Protein AF-A0A290S4H9-F1 (afdb_monomer)

Sequence (79 aa):
MPYKNNVESISTKCKTDIQQKQTIAIHCKGSTGRTGLVAALILNSAGYTKEEVYNLVQGIRPKALTIELQKEYFESFKV

Foldseek 3Di:
DPPPPVLVVVLVVLLVCVVVVHDDDFDDPVCQEPSLLSQLSNVVSNPDDSVVSCCVSCVVPVSHPPDPVSVVVSVPDDD

Solvent-accessible surface area (backbone atoms only — not comparable to full-atom values): 4694 Å² total; per-residue (Å²): 126,88,70,63,70,58,55,59,53,50,40,53,50,52,45,53,38,51,77,68,70,50,85,83,88,78,80,49,99,80,53,32,56,68,28,33,47,52,53,38,53,42,41,40,62,67,69,45,51,69,69,57,32,50,53,56,49,28,73,79,35,76,64,29,56,70,51,64,73,54,39,54,48,58,70,70,57,77,124

Organism: NCBI:txid1117313

Structure (mmCIF, N/CA/C/O backbone):
data_AF-A0A290S4H9-F1
#
_entry.id   AF-A0A290S4H9-F1
#
loop_
_atom_site.group_PDB
_atom_site.id
_atom_site.type_symbol
_atom_site.label_atom_id
_atom_site.label_alt_id
_atom_site.label_comp_id
_atom_site.label_asym_id
_atom_site.label_entity_id
_atom_site.label_seq_id
_atom_site.pdbx_PDB_ins_code
_atom_site.Cartn_x
_atom_site.Cartn_y
_atom_site.Cartn_z
_atom_site.occupancy
_atom_site.B_iso_or_equiv
_atom_site.auth_seq_id
_atom_site.auth_comp_id
_atom_site.auth_asym_id
_atom_site.auth_atom_id
_atom_site.pdbx_PDB_model_num
ATOM 1 N N . MET A 1 1 ? 8.924 21.476 -2.230 1.00 38.25 1 MET A N 1
ATOM 2 C CA . MET A 1 1 ? 8.286 20.434 -3.071 1.00 38.25 1 MET A CA 1
ATOM 3 C C . MET A 1 1 ? 6.797 20.360 -2.720 1.00 38.25 1 MET A C 1
ATOM 5 O O . MET A 1 1 ? 6.495 19.974 -1.598 1.00 38.25 1 MET A O 1
ATOM 9 N N . PRO A 1 2 ? 5.875 20.759 -3.613 1.00 43.31 2 PRO A N 1
ATOM 10 C CA . PRO A 1 2 ? 4.458 21.003 -3.287 1.00 43.31 2 PRO A CA 1
ATOM 11 C C . PRO A 1 2 ? 3.584 19.744 -3.104 1.00 43.31 2 PRO A C 1
ATOM 13 O O . PRO A 1 2 ? 2.397 19.860 -2.827 1.00 43.31 2 PRO A O 1
ATOM 16 N N . TYR A 1 3 ? 4.138 18.535 -3.237 1.00 46.00 3 TYR A N 1
ATOM 17 C CA . TYR A 1 3 ? 3.359 17.289 -3.195 1.00 46.00 3 TYR A CA 1
ATOM 18 C C . TYR A 1 3 ? 3.036 16.764 -1.787 1.00 46.00 3 TYR A C 1
ATOM 20 O O . TYR A 1 3 ? 2.186 15.885 -1.665 1.00 46.00 3 TYR A O 1
ATOM 28 N N . LYS A 1 4 ? 3.670 17.283 -0.724 1.00 48.53 4 LYS A N 1
ATOM 29 C CA . LYS A 1 4 ? 3.441 16.793 0.651 1.00 48.53 4 LYS A CA 1
ATOM 30 C C . LYS A 1 4 ? 2.011 17.050 1.153 1.00 48.53 4 LYS A C 1
ATOM 32 O O . LYS A 1 4 ? 1.431 16.178 1.786 1.00 48.53 4 LYS A O 1
ATOM 37 N N . ASN A 1 5 ? 1.402 18.175 0.777 1.00 50.31 5 ASN A N 1
ATOM 38 C CA . ASN A 1 5 ? 0.146 18.634 1.385 1.00 50.31 5 ASN A CA 1
ATOM 39 C C . ASN A 1 5 ? -1.102 17.824 0.969 1.00 50.31 5 ASN A C 1
ATOM 41 O O . ASN A 1 5 ? -2.094 17.823 1.689 1.00 50.31 5 ASN A O 1
ATOM 45 N N . ASN A 1 6 ? -1.077 17.117 -0.169 1.00 59.50 6 ASN A N 1
ATOM 46 C CA . ASN A 1 6 ? -2.245 16.358 -0.642 1.00 59.50 6 ASN A CA 1
ATOM 47 C C . ASN A 1 6 ? -2.319 14.935 -0.070 1.00 59.50 6 ASN A C 1
ATOM 49 O O . ASN A 1 6 ? -3.415 14.415 0.119 1.00 59.50 6 ASN A O 1
ATOM 53 N N . VAL A 1 7 ? -1.180 14.295 0.214 1.00 61.91 7 VAL A N 1
ATOM 54 C CA . VAL A 1 7 ? -1.159 12.895 0.678 1.00 61.91 7 VAL A CA 1
ATOM 55 C C . VAL A 1 7 ? -1.671 12.784 2.115 1.00 61.91 7 VAL A C 1
ATOM 57 O O . VAL A 1 7 ? -2.450 11.883 2.406 1.00 61.91 7 VAL A O 1
ATOM 60 N N . GLU A 1 8 ? -1.308 13.734 2.982 1.00 64.31 8 GLU A N 1
ATOM 61 C CA . GLU A 1 8 ? -1.789 13.805 4.372 1.00 64.31 8 GLU A CA 1
ATOM 62 C C . GLU A 1 8 ? -3.299 14.080 4.461 1.00 64.31 8 GLU A C 1
ATOM 64 O O . GLU A 1 8 ? -4.009 13.490 5.278 1.00 64.31 8 GLU A O 1
ATOM 69 N N . SER A 1 9 ? -3.822 14.940 3.582 1.00 68.69 9 SER A N 1
ATOM 70 C CA . SER A 1 9 ? -5.259 15.231 3.523 1.00 68.69 9 SER A CA 1
ATOM 71 C C . SER A 1 9 ? -6.065 14.013 3.054 1.00 68.69 9 SER A C 1
ATOM 73 O O . SER A 1 9 ? -7.081 13.665 3.661 1.00 68.69 9 SER A O 1
ATOM 75 N N . ILE A 1 10 ? -5.581 13.316 2.017 1.00 73.50 10 ILE A N 1
ATOM 76 C CA . ILE A 1 10 ? -6.219 12.099 1.499 1.00 73.50 10 ILE A CA 1
ATOM 77 C C . ILE A 1 10 ? -6.150 10.976 2.534 1.00 73.50 10 ILE A C 1
ATOM 79 O O . ILE A 1 10 ? -7.161 10.323 2.775 1.00 73.50 10 ILE A O 1
ATOM 83 N N . SER A 1 11 ? -5.001 10.765 3.182 1.00 71.75 11 SER A N 1
ATOM 84 C CA . SER A 1 11 ? -4.859 9.704 4.181 1.00 71.75 11 SER A CA 1
ATOM 85 C C . SER A 1 11 ? -5.780 9.934 5.379 1.00 71.75 11 SER A C 1
ATOM 87 O O . SER A 1 11 ? -6.435 8.994 5.821 1.00 71.75 11 SER A O 1
ATOM 89 N N . THR A 1 12 ? -5.910 11.177 5.850 1.00 75.06 12 THR A N 1
ATOM 90 C CA . THR A 1 12 ? -6.822 11.536 6.948 1.00 75.06 12 THR A CA 1
ATOM 91 C C . THR A 1 12 ? -8.276 11.264 6.577 1.00 75.06 12 THR A C 1
ATOM 93 O O . THR A 1 12 ? -8.988 10.601 7.330 1.00 75.06 12 THR A O 1
ATOM 96 N N . LYS A 1 13 ? -8.710 11.699 5.389 1.00 79.50 13 LYS A N 1
ATOM 97 C CA . LYS A 1 13 ? -10.079 11.457 4.924 1.00 79.50 13 LYS A CA 1
ATOM 98 C C . LYS A 1 13 ? -10.363 9.967 4.730 1.00 79.50 13 LYS A C 1
ATOM 100 O O . LYS A 1 13 ? -11.362 9.468 5.236 1.00 79.50 13 LYS A O 1
ATOM 105 N N . CYS A 1 14 ? -9.450 9.236 4.091 1.00 78.38 14 CYS A N 1
ATOM 106 C CA . CYS A 1 14 ? -9.591 7.795 3.899 1.00 78.38 14 CYS A CA 1
ATOM 107 C C . CYS A 1 14 ? -9.638 7.028 5.229 1.00 78.38 14 CYS A C 1
ATOM 109 O O . CYS A 1 14 ? -10.393 6.065 5.329 1.00 78.38 14 CYS A O 1
ATOM 111 N N . LYS A 1 15 ? -8.892 7.449 6.264 1.00 77.38 15 LYS A N 1
ATOM 112 C CA . LYS A 1 15 ? -9.012 6.856 7.609 1.00 77.38 15 LYS A CA 1
ATOM 113 C C . LYS A 1 15 ? -10.428 7.010 8.160 1.00 77.38 15 LYS A C 1
ATOM 115 O O . LYS A 1 15 ? -10.998 6.028 8.629 1.00 77.38 15 LYS A O 1
ATOM 120 N N . THR A 1 16 ? -10.994 8.215 8.097 1.00 81.69 16 THR A N 1
ATOM 121 C CA . THR A 1 16 ? -12.363 8.476 8.567 1.00 81.69 16 THR A CA 1
ATOM 122 C C . THR A 1 16 ? -13.388 7.666 7.778 1.00 81.69 16 THR A C 1
ATOM 124 O O . THR A 1 16 ? -14.236 7.011 8.379 1.00 81.69 16 THR A O 1
ATOM 127 N N . ASP A 1 17 ? -13.270 7.637 6.452 1.00 81.62 17 ASP A N 1
ATOM 128 C CA . ASP A 1 17 ? -14.165 6.878 5.575 1.00 81.62 17 ASP A CA 1
ATOM 129 C C . ASP A 1 17 ? -14.123 5.371 5.912 1.00 81.62 17 ASP A C 1
ATOM 131 O O . ASP A 1 17 ? -15.168 4.733 6.052 1.00 81.62 17 ASP A O 1
ATOM 135 N N . ILE A 1 18 ? -12.931 4.803 6.148 1.00 79.62 18 ILE A N 1
ATOM 136 C CA . ILE A 1 18 ? -12.766 3.398 6.567 1.00 79.62 18 ILE A CA 1
ATOM 137 C C . ILE A 1 18 ? -13.396 3.148 7.946 1.00 79.62 18 ILE A C 1
ATOM 139 O O . ILE A 1 18 ? -14.105 2.155 8.120 1.00 79.62 18 ILE A O 1
ATOM 143 N N . GLN A 1 19 ? -13.195 4.045 8.920 1.00 80.62 19 GLN A N 1
ATOM 144 C CA . GLN A 1 19 ? -13.831 3.948 10.245 1.00 80.62 19 GLN A CA 1
ATOM 145 C C . GLN A 1 19 ? -15.363 3.984 10.154 1.00 80.62 19 GLN A C 1
ATOM 147 O O . GLN A 1 19 ? -16.052 3.303 10.914 1.00 80.62 19 GLN A O 1
ATOM 152 N N . GLN A 1 20 ? -15.899 4.726 9.185 1.00 86.75 20 GLN A N 1
ATOM 153 C CA . GLN A 1 20 ? -17.328 4.803 8.879 1.00 86.75 20 GLN A CA 1
ATOM 154 C C . GLN A 1 20 ? -17.824 3.666 7.970 1.00 86.75 20 GLN A C 1
ATOM 156 O O . GLN A 1 20 ? -18.968 3.707 7.510 1.00 86.75 20 GLN A O 1
ATOM 161 N N . LYS A 1 21 ? -16.992 2.645 7.713 1.00 81.69 21 LYS A N 1
ATOM 162 C CA . LYS A 1 21 ? -17.287 1.498 6.834 1.00 81.69 21 LYS A CA 1
ATOM 163 C C . LYS A 1 21 ? -17.672 1.906 5.404 1.00 81.69 21 LYS A C 1
ATOM 165 O O . LYS A 1 21 ? -18.411 1.189 4.729 1.00 81.69 21 LYS A O 1
ATOM 170 N N . GLN A 1 22 ? -17.182 3.052 4.938 1.00 83.38 22 GLN A N 1
ATOM 171 C CA . GLN A 1 22 ? -17.367 3.503 3.563 1.00 83.38 22 GLN A CA 1
ATOM 172 C C . GLN A 1 22 ? -16.457 2.718 2.613 1.00 83.38 22 GLN A C 1
ATOM 174 O O . GLN A 1 22 ? -15.387 2.234 2.987 1.00 83.38 22 GLN A O 1
ATOM 179 N N . THR A 1 23 ? -16.880 2.606 1.355 1.00 84.38 23 THR A N 1
ATOM 180 C CA . THR A 1 23 ? -16.092 1.947 0.307 1.00 84.38 23 THR A CA 1
ATOM 181 C C . THR A 1 23 ? -15.318 2.985 -0.497 1.00 84.38 23 THR A C 1
ATOM 183 O O . THR A 1 23 ? -15.907 3.917 -1.040 1.00 84.38 23 THR A O 1
ATOM 186 N N . ILE A 1 24 ? -14.001 2.801 -0.615 1.00 84.56 24 ILE A N 1
ATOM 187 C CA . ILE A 1 24 ? -13.114 3.703 -1.360 1.00 84.56 24 ILE A CA 1
ATOM 188 C C . ILE A 1 24 ? -12.663 3.014 -2.649 1.00 84.56 24 ILE A C 1
ATOM 190 O O . ILE A 1 24 ? -12.018 1.967 -2.614 1.00 84.56 24 ILE A O 1
ATOM 194 N N . ALA A 1 25 ? -12.962 3.624 -3.797 1.00 86.94 25 ALA A N 1
ATOM 195 C CA . ALA A 1 25 ? -12.457 3.179 -5.093 1.00 86.94 25 ALA A C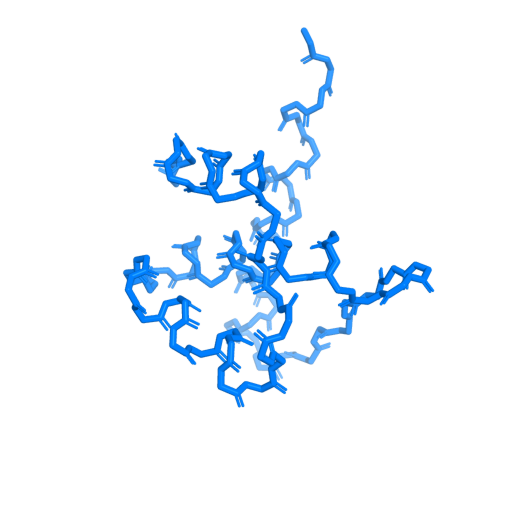A 1
ATOM 196 C C . ALA A 1 25 ? -11.179 3.949 -5.466 1.00 86.94 25 ALA A C 1
ATOM 198 O O . ALA A 1 25 ? -11.188 5.174 -5.577 1.00 86.94 25 ALA A O 1
ATOM 199 N N . ILE A 1 26 ? -10.078 3.231 -5.703 1.00 86.12 26 ILE A N 1
ATOM 200 C CA . ILE A 1 26 ? -8.788 3.808 -6.113 1.00 86.12 26 ILE A CA 1
ATOM 201 C C . ILE A 1 26 ? -8.505 3.384 -7.554 1.00 86.12 26 ILE A C 1
ATOM 203 O O . ILE A 1 26 ? -8.431 2.191 -7.851 1.00 86.12 26 ILE A O 1
ATOM 207 N N . HIS A 1 27 ? -8.283 4.340 -8.459 1.00 83.94 27 HIS A N 1
ATOM 208 C CA . HIS A 1 27 ? -7.964 4.033 -9.854 1.00 83.94 27 HIS A CA 1
ATOM 209 C C . HIS A 1 27 ? -6.826 4.899 -10.408 1.00 83.94 27 HIS A C 1
ATOM 211 O O . HIS A 1 27 ? -6.561 6.013 -9.965 1.00 83.94 27 HIS A O 1
ATOM 217 N N . CYS A 1 28 ? -6.124 4.362 -11.403 1.00 84.38 28 CYS A N 1
ATOM 218 C CA . CYS A 1 28 ? -5.223 5.112 -12.272 1.00 84.38 28 CYS A CA 1
ATOM 219 C C . CYS A 1 28 ? -5.259 4.487 -13.673 1.00 84.38 28 CYS A C 1
ATOM 221 O O . CYS A 1 28 ? -5.822 3.410 -13.845 1.00 84.38 28 CYS A O 1
ATOM 223 N N . LYS A 1 29 ? -4.632 5.124 -14.672 1.00 81.19 29 LYS A N 1
ATOM 224 C CA . LYS A 1 29 ? -4.690 4.671 -16.078 1.00 81.19 29 LYS A CA 1
ATOM 225 C C . LYS A 1 29 ? -4.283 3.198 -16.291 1.00 81.19 29 LYS A C 1
ATOM 227 O O . LYS A 1 29 ? -4.899 2.528 -17.101 1.00 81.19 29 LYS A O 1
ATOM 232 N N . GLY A 1 30 ? -3.261 2.704 -15.580 1.00 72.75 30 GLY A N 1
ATOM 233 C CA . GLY A 1 30 ? -2.760 1.323 -15.711 1.00 72.75 30 GLY A CA 1
ATOM 234 C C . GLY A 1 30 ? -3.019 0.420 -14.499 1.00 72.75 30 GLY A C 1
ATOM 235 O O . GLY A 1 30 ? -2.711 -0.763 -14.537 1.00 72.75 30 GLY A O 1
ATOM 236 N N . SER A 1 31 ? -3.568 0.960 -13.409 1.00 62.25 31 SER A N 1
ATOM 237 C CA . SER A 1 31 ? -3.881 0.284 -12.133 1.00 62.25 31 SER A CA 1
ATOM 238 C C . SER A 1 31 ? -2.761 -0.504 -11.414 1.00 62.25 31 SER A C 1
ATOM 240 O O . SER A 1 31 ? -2.999 -1.021 -10.326 1.00 62.25 31 SER A O 1
ATOM 242 N N . THR A 1 32 ? -1.546 -0.577 -11.964 1.00 65.19 32 THR A N 1
ATOM 243 C CA . THR A 1 32 ? -0.413 -1.341 -11.404 1.00 65.19 32 THR A CA 1
ATOM 244 C C . THR A 1 32 ? 0.524 -0.497 -10.541 1.00 65.19 32 THR A C 1
ATOM 246 O O . THR A 1 32 ? 0.972 -0.954 -9.500 1.00 65.19 32 THR A O 1
ATOM 249 N N . GLY A 1 33 ? 0.792 0.751 -10.938 1.00 79.94 33 GLY A N 1
ATOM 250 C CA . GLY A 1 33 ? 1.720 1.630 -10.220 1.00 79.94 33 GLY A CA 1
ATOM 251 C C . GLY A 1 33 ? 1.051 2.443 -9.106 1.00 79.94 33 GLY A C 1
ATOM 252 O O . GLY A 1 33 ? 1.029 2.062 -7.940 1.00 79.94 33 GLY A O 1
ATOM 253 N N . ARG A 1 34 ? 0.464 3.588 -9.479 1.00 86.44 34 ARG A N 1
ATOM 254 C CA . ARG A 1 34 ? -0.076 4.572 -8.519 1.00 86.44 34 ARG A CA 1
ATOM 255 C C . ARG A 1 34 ? -1.205 4.024 -7.643 1.00 86.44 34 ARG A C 1
ATOM 257 O O . ARG A 1 34 ? -1.289 4.397 -6.483 1.00 86.44 34 ARG A O 1
ATOM 264 N N . THR A 1 35 ? -2.050 3.139 -8.177 1.00 88.69 35 THR A N 1
ATOM 265 C CA . THR A 1 35 ? -3.147 2.526 -7.409 1.00 88.69 35 THR A CA 1
ATOM 266 C C . THR A 1 35 ? -2.620 1.689 -6.247 1.00 88.69 35 THR A C 1
ATOM 268 O O . THR A 1 35 ? -3.093 1.860 -5.129 1.00 88.69 35 THR A O 1
ATOM 271 N N . GLY A 1 36 ? -1.620 0.834 -6.496 1.00 89.19 36 GLY A N 1
ATOM 272 C CA . GLY A 1 36 ? -1.000 0.016 -5.453 1.00 89.19 36 GLY A CA 1
ATOM 273 C C . GLY A 1 36 ? -0.316 0.868 -4.391 1.00 89.19 36 GLY A C 1
ATOM 274 O O . GLY A 1 36 ? -0.518 0.638 -3.205 1.00 89.19 36 GLY A O 1
ATOM 275 N N . LEU A 1 37 ? 0.409 1.909 -4.818 1.00 90.94 37 LEU A N 1
ATOM 276 C CA . LEU A 1 37 ? 1.059 2.826 -3.887 1.00 90.94 37 LEU A CA 1
ATOM 277 C C . LEU A 1 37 ? 0.054 3.563 -2.991 1.00 90.94 37 LEU A C 1
ATOM 279 O O . LEU A 1 37 ? 0.225 3.588 -1.780 1.00 90.94 37 LEU A O 1
ATOM 283 N N . VAL A 1 38 ? -1.013 4.133 -3.554 1.00 90.00 38 VAL A N 1
ATOM 284 C CA . VAL A 1 38 ? -2.021 4.849 -2.753 1.00 90.00 38 VAL A CA 1
ATOM 285 C C . VAL A 1 38 ? -2.733 3.904 -1.781 1.00 90.00 38 VAL A C 1
ATOM 287 O O . VAL A 1 38 ? -2.916 4.268 -0.622 1.00 90.00 38 VAL A O 1
ATOM 290 N N . ALA A 1 39 ? -3.074 2.684 -2.210 1.00 90.31 39 ALA A N 1
ATOM 291 C CA . ALA A 1 39 ? -3.646 1.675 -1.318 1.00 90.31 39 ALA A CA 1
ATOM 292 C C . ALA A 1 39 ? -2.698 1.349 -0.151 1.00 90.31 39 ALA A C 1
ATOM 294 O O . ALA A 1 39 ? -3.134 1.293 0.998 1.00 90.31 39 ALA A O 1
ATOM 295 N N . ALA A 1 40 ? -1.400 1.221 -0.434 1.00 92.00 40 ALA A N 1
ATOM 296 C CA . ALA A 1 40 ? -0.387 0.947 0.574 1.00 92.00 40 ALA A CA 1
ATOM 297 C C . ALA A 1 40 ? -0.272 2.067 1.615 1.00 92.00 40 ALA A C 1
ATOM 299 O O . ALA A 1 40 ? -0.272 1.811 2.818 1.00 92.00 40 ALA A O 1
ATOM 300 N N . LEU A 1 41 ? -0.247 3.322 1.158 1.00 91.06 41 LEU A N 1
ATOM 301 C CA . LEU A 1 41 ? -0.187 4.491 2.035 1.00 91.06 41 LEU A CA 1
ATOM 302 C C . LEU A 1 41 ? -1.423 4.594 2.932 1.00 91.06 41 LEU A C 1
ATOM 304 O O . LEU A 1 41 ? -1.283 4.904 4.114 1.00 91.06 41 LEU A O 1
ATOM 308 N N . ILE A 1 42 ? -2.618 4.316 2.401 1.00 89.12 42 ILE A N 1
ATOM 309 C CA . ILE A 1 42 ? -3.866 4.337 3.177 1.00 89.12 42 ILE A CA 1
ATOM 310 C C . ILE A 1 42 ? -3.841 3.256 4.259 1.00 89.12 42 ILE A C 1
ATOM 312 O O . ILE A 1 42 ? -4.112 3.569 5.416 1.00 89.12 42 ILE A O 1
ATOM 316 N N . LEU A 1 43 ? -3.478 2.018 3.911 1.00 89.12 43 LEU A N 1
ATOM 317 C CA . LEU A 1 43 ? -3.418 0.910 4.868 1.00 89.12 43 LEU A CA 1
ATOM 318 C C . LEU A 1 43 ? -2.355 1.152 5.949 1.00 89.12 43 LEU A C 1
ATOM 320 O O . LEU A 1 43 ? -2.659 1.046 7.133 1.00 89.12 43 LEU A O 1
ATOM 324 N N . ASN A 1 44 ? -1.148 1.583 5.577 1.00 91.31 44 ASN A N 1
ATOM 325 C CA . ASN A 1 44 ? -0.115 1.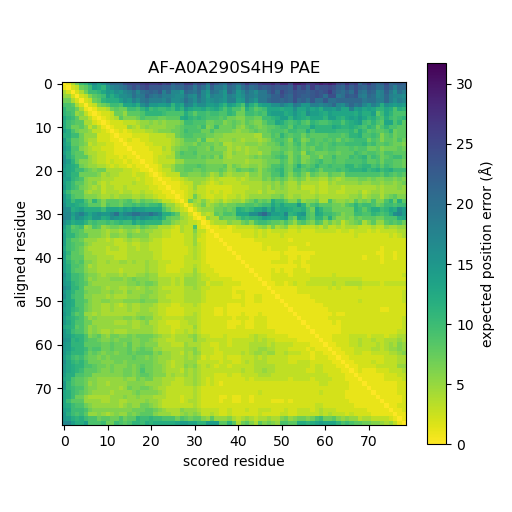923 6.558 1.00 91.31 44 ASN A CA 1
ATOM 326 C C . ASN A 1 44 ? -0.585 3.058 7.483 1.00 91.31 44 ASN A C 1
ATOM 328 O O . ASN A 1 44 ? -0.447 2.990 8.700 1.00 91.31 44 ASN A O 1
ATOM 332 N N . SER A 1 45 ? -1.247 4.075 6.919 1.00 87.25 45 SER A N 1
ATOM 333 C CA . SER A 1 45 ? -1.834 5.168 7.701 1.00 87.25 45 SER A CA 1
ATOM 334 C C . SER A 1 45 ? -2.973 4.685 8.615 1.00 87.25 45 SER A C 1
ATOM 336 O O . SER A 1 45 ? -3.182 5.262 9.682 1.00 87.25 45 SER A O 1
ATOM 338 N N . ALA A 1 46 ? -3.702 3.637 8.232 1.00 84.06 46 ALA A N 1
ATOM 339 C CA . ALA A 1 46 ? -4.737 3.000 9.046 1.00 84.06 46 ALA A CA 1
ATOM 340 C C . ALA A 1 46 ? -4.178 2.099 10.168 1.00 84.06 46 ALA A C 1
ATOM 342 O O . ALA A 1 46 ? -4.965 1.581 10.956 1.00 84.06 46 ALA A O 1
ATOM 343 N N . GLY A 1 47 ? -2.851 1.951 10.275 1.00 87.38 47 GLY A N 1
ATOM 344 C CA . GLY A 1 47 ? -2.177 1.248 11.372 1.00 87.38 47 GLY A CA 1
ATOM 345 C C . GLY A 1 47 ? -1.641 -0.140 11.022 1.00 87.38 47 GLY A C 1
ATOM 346 O O . GLY A 1 47 ? -1.085 -0.795 11.898 1.00 87.38 47 GLY A O 1
ATOM 347 N N . TYR A 1 48 ? -1.777 -0.584 9.771 1.00 90.25 48 TYR A N 1
ATOM 348 C CA . TYR A 1 48 ? -1.176 -1.839 9.320 1.00 90.25 48 TYR A CA 1
ATOM 349 C C . TYR A 1 48 ? 0.340 -1.693 9.188 1.00 90.25 48 TYR A C 1
ATOM 351 O O . TYR A 1 48 ? 0.840 -0.660 8.738 1.00 90.25 48 TYR A O 1
ATOM 359 N N . THR A 1 49 ? 1.075 -2.744 9.535 1.00 93.94 49 THR A N 1
ATOM 360 C CA . THR A 1 49 ? 2.518 -2.817 9.298 1.00 93.94 49 THR A CA 1
ATOM 361 C C . THR A 1 49 ? 2.810 -2.899 7.802 1.00 93.94 49 THR A C 1
ATOM 363 O O . THR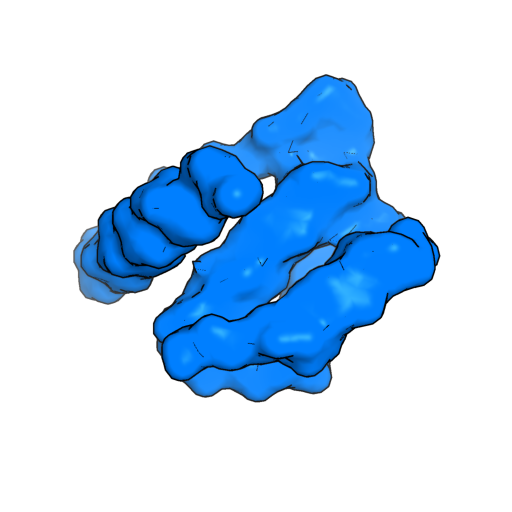 A 1 49 ? 2.002 -3.386 7.012 1.00 93.94 49 THR A O 1
ATOM 366 N N . LYS A 1 50 ? 3.999 -2.463 7.380 1.00 93.56 50 LYS A N 1
ATOM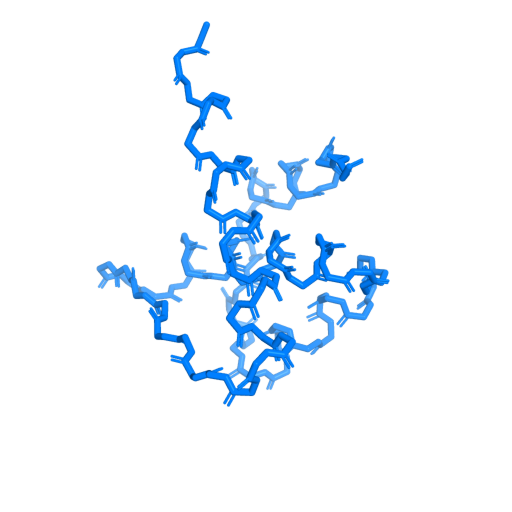 367 C CA . LYS A 1 50 ? 4.376 -2.521 5.960 1.00 93.56 50 LYS A CA 1
ATOM 368 C C . LYS A 1 50 ? 4.314 -3.932 5.379 1.00 93.56 50 LYS A C 1
ATOM 370 O O . LYS A 1 50 ? 3.903 -4.089 4.235 1.00 93.56 50 LYS A O 1
ATOM 375 N N . GLU A 1 51 ? 4.683 -4.944 6.160 1.00 94.94 51 GLU A N 1
ATOM 376 C CA . GLU A 1 51 ? 4.606 -6.346 5.747 1.00 94.94 51 GLU A CA 1
ATOM 377 C C . GLU A 1 51 ? 3.156 -6.773 5.474 1.00 94.94 51 GLU A C 1
ATOM 379 O O . GLU A 1 51 ? 2.855 -7.299 4.400 1.00 94.94 51 GLU A O 1
ATOM 384 N N . GLU A 1 52 ? 2.231 -6.464 6.389 1.00 94.81 52 GLU A N 1
ATOM 385 C CA . GLU A 1 52 ? 0.797 -6.704 6.184 1.00 94.81 52 GLU A CA 1
ATOM 386 C C . GLU A 1 52 ? 0.281 -5.966 4.948 1.00 94.81 52 GLU A C 1
ATOM 388 O O . GLU A 1 52 ? -0.482 -6.525 4.160 1.00 94.81 52 GLU A O 1
ATOM 393 N N . VAL A 1 53 ? 0.732 -4.728 4.737 1.00 94.81 53 VAL A N 1
ATOM 394 C CA . VAL A 1 53 ? 0.356 -3.932 3.568 1.00 94.81 53 VAL A CA 1
ATOM 395 C C . VAL A 1 53 ? 0.801 -4.596 2.266 1.00 94.81 53 VAL A C 1
ATOM 397 O O . VAL A 1 53 ? -0.016 -4.700 1.348 1.00 94.81 53 VAL A O 1
ATOM 400 N N . TYR A 1 54 ? 2.046 -5.073 2.163 1.00 94.25 54 TYR A N 1
ATOM 401 C CA . TYR A 1 54 ? 2.495 -5.802 0.970 1.00 94.25 54 TYR A CA 1
ATOM 402 C C . TYR A 1 54 ? 1.646 -7.048 0.732 1.00 94.25 54 TYR A C 1
ATOM 404 O O . TYR A 1 54 ? 1.156 -7.232 -0.384 1.00 94.25 54 TYR A O 1
ATOM 412 N N . ASN A 1 55 ? 1.404 -7.845 1.774 1.00 94.81 55 ASN A N 1
ATOM 413 C CA . ASN A 1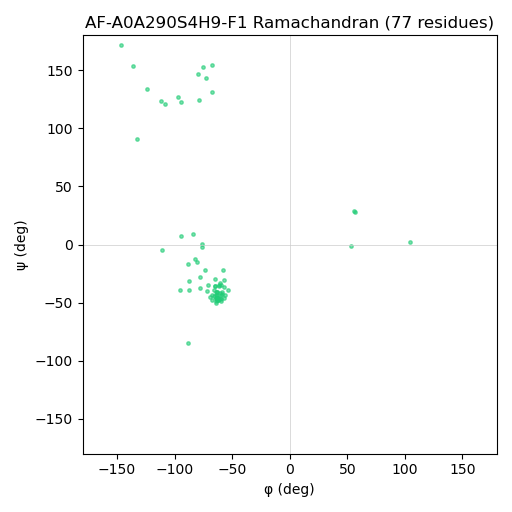 55 ? 0.605 -9.066 1.676 1.00 94.81 55 ASN A CA 1
ATOM 414 C C . ASN A 1 55 ? -0.831 -8.781 1.207 1.00 94.81 55 ASN A C 1
ATOM 416 O O . ASN A 1 55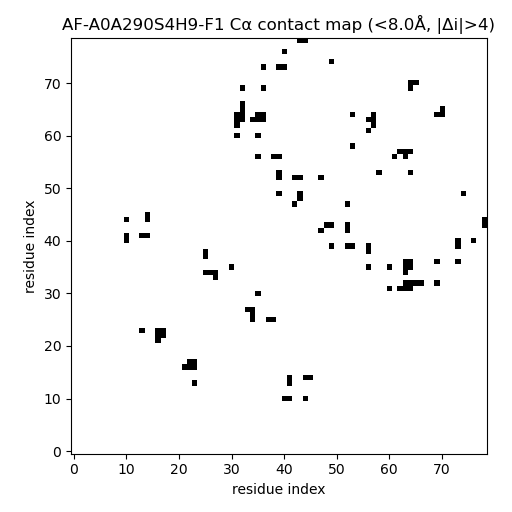 ? -1.326 -9.436 0.289 1.00 94.81 55 ASN A O 1
ATOM 420 N N . LEU A 1 56 ? -1.489 -7.767 1.773 1.00 94.06 56 LEU A N 1
ATOM 421 C CA . LEU A 1 56 ? -2.857 -7.386 1.408 1.00 94.06 56 LEU A CA 1
ATOM 422 C C . LEU A 1 56 ? -2.936 -6.818 -0.015 1.00 94.06 56 LEU A C 1
ATOM 424 O O . LEU A 1 56 ? -3.794 -7.215 -0.808 1.00 94.06 56 LEU A O 1
ATOM 428 N N . VAL A 1 57 ? -2.040 -5.892 -0.360 1.00 92.56 57 VAL A N 1
ATOM 429 C CA . VAL A 1 57 ? -2.060 -5.209 -1.661 1.00 92.56 57 VAL A CA 1
ATOM 430 C C . VAL A 1 57 ? -1.681 -6.174 -2.786 1.00 92.56 57 VAL A C 1
ATOM 432 O O . VAL A 1 57 ? -2.366 -6.213 -3.814 1.00 92.56 57 VAL A O 1
ATOM 435 N N . GLN A 1 58 ? -0.628 -6.974 -2.604 1.00 93.06 58 GLN A N 1
ATOM 436 C CA . GLN A 1 58 ? -0.167 -7.925 -3.619 1.00 93.06 58 GLN A CA 1
ATOM 437 C C . GLN A 1 58 ? -1.023 -9.190 -3.681 1.00 93.06 58 GLN A C 1
ATOM 439 O O . GLN A 1 58 ? -1.180 -9.742 -4.770 1.00 93.06 58 GLN A O 1
ATOM 444 N N . GLY A 1 59 ? -1.656 -9.596 -2.575 1.00 92.75 59 GLY A N 1
ATOM 445 C CA . GLY A 1 59 ? -2.624 -10.696 -2.566 1.00 92.75 59 GLY A CA 1
ATOM 446 C C . GLY A 1 59 ? -3.817 -10.445 -3.493 1.00 92.75 59 GLY A C 1
ATOM 447 O O . GLY A 1 59 ? -4.294 -11.364 -4.152 1.00 92.75 59 GLY A O 1
ATOM 448 N N . ILE A 1 60 ? -4.256 -9.186 -3.616 1.00 89.69 60 ILE A N 1
ATOM 449 C CA . ILE A 1 60 ? -5.321 -8.791 -4.554 1.00 89.69 60 ILE A CA 1
ATOM 450 C C . ILE A 1 60 ? -4.743 -8.449 -5.936 1.00 89.69 60 ILE A C 1
ATOM 452 O O . ILE A 1 60 ? -5.345 -8.751 -6.969 1.00 89.69 60 ILE A O 1
ATOM 456 N N . ARG A 1 61 ? -3.584 -7.779 -5.982 1.00 87.75 61 ARG A N 1
ATOM 457 C CA . ARG A 1 61 ? -2.934 -7.333 -7.224 1.00 87.75 61 ARG A CA 1
ATOM 458 C C . ARG A 1 61 ? -1.446 -7.689 -7.209 1.00 87.75 61 ARG A C 1
ATOM 460 O O . ARG A 1 61 ? -0.636 -6.834 -6.859 1.00 87.75 61 ARG A O 1
ATOM 467 N N . PRO A 1 62 ? -1.047 -8.867 -7.718 1.00 88.25 62 PRO A N 1
ATOM 468 C CA . PRO A 1 62 ? 0.342 -9.339 -7.639 1.00 88.25 62 PRO A CA 1
ATOM 469 C C . PRO A 1 62 ? 1.387 -8.410 -8.277 1.00 88.25 62 PRO A C 1
ATOM 471 O O . PRO A 1 62 ? 2.563 -8.464 -7.943 1.00 88.25 62 PRO A O 1
ATOM 474 N N . LYS A 1 63 ? 0.967 -7.542 -9.210 1.00 88.38 63 LYS A N 1
ATOM 475 C CA . LYS A 1 63 ? 1.833 -6.562 -9.892 1.00 88.38 63 LYS A CA 1
ATOM 476 C C . LYS A 1 63 ? 1.836 -5.170 -9.243 1.00 88.38 63 LYS A C 1
ATOM 478 O O . LYS A 1 63 ? 2.347 -4.225 -9.841 1.00 88.38 63 LYS A O 1
ATOM 483 N N . ALA A 1 64 ? 1.212 -5.006 -8.081 1.00 88.75 64 ALA A N 1
ATOM 484 C CA . ALA A 1 64 ? 1.250 -3.762 -7.325 1.00 88.75 64 ALA A CA 1
ATOM 485 C C . ALA A 1 64 ? 2.564 -3.640 -6.539 1.00 88.75 64 ALA A C 1
ATOM 487 O O . ALA A 1 64 ? 3.108 -4.638 -6.071 1.00 88.75 64 ALA A O 1
ATOM 488 N N . LEU A 1 65 ? 3.067 -2.409 -6.381 1.00 87.62 65 LEU A N 1
ATOM 489 C CA . LEU A 1 65 ? 4.315 -2.118 -5.653 1.00 87.62 65 LEU A CA 1
ATOM 490 C C . LEU A 1 65 ? 5.543 -2.888 -6.184 1.00 87.62 65 LEU A C 1
ATOM 492 O O . LEU A 1 65 ? 6.471 -3.183 -5.440 1.00 87.62 65 LEU A O 1
ATOM 496 N N . THR A 1 66 ? 5.577 -3.234 -7.472 1.00 87.56 66 THR A N 1
ATOM 497 C CA . THR A 1 66 ? 6.738 -3.917 -8.072 1.00 87.56 66 THR A CA 1
ATOM 498 C C . THR A 1 66 ? 7.789 -2.946 -8.603 1.00 87.56 66 THR A C 1
ATOM 500 O O . THR A 1 66 ? 8.918 -3.352 -8.858 1.00 87.56 66 THR A O 1
ATOM 503 N N . ILE A 1 67 ? 7.428 -1.672 -8.784 1.00 89.12 67 ILE A N 1
ATOM 504 C CA . ILE A 1 67 ? 8.333 -0.617 -9.251 1.00 89.12 67 ILE A CA 1
ATOM 505 C C . ILE A 1 67 ? 9.200 -0.165 -8.078 1.00 89.12 67 ILE A C 1
ATOM 507 O O . ILE A 1 67 ? 8.666 0.283 -7.066 1.00 89.12 67 ILE A O 1
ATOM 511 N N . GLU A 1 68 ? 10.519 -0.221 -8.244 1.00 89.44 68 GLU A N 1
ATOM 512 C CA . GLU A 1 68 ? 11.476 0.025 -7.159 1.00 89.44 68 GLU A CA 1
ATOM 513 C C . GLU A 1 68 ? 11.296 1.398 -6.504 1.00 89.44 68 GLU A C 1
ATOM 515 O O . GLU A 1 68 ? 11.111 1.485 -5.297 1.00 89.44 68 GLU A O 1
ATOM 520 N N . LEU A 1 69 ? 11.146 2.454 -7.309 1.00 89.62 69 LEU A N 1
ATOM 521 C CA . LEU A 1 69 ? 10.892 3.809 -6.807 1.00 89.62 69 LEU A CA 1
ATOM 522 C C . LEU A 1 69 ? 9.628 3.910 -5.926 1.00 89.62 69 LEU A C 1
ATOM 524 O O . LEU A 1 69 ? 9.548 4.749 -5.033 1.00 89.62 69 LEU A O 1
ATOM 528 N N . GLN A 1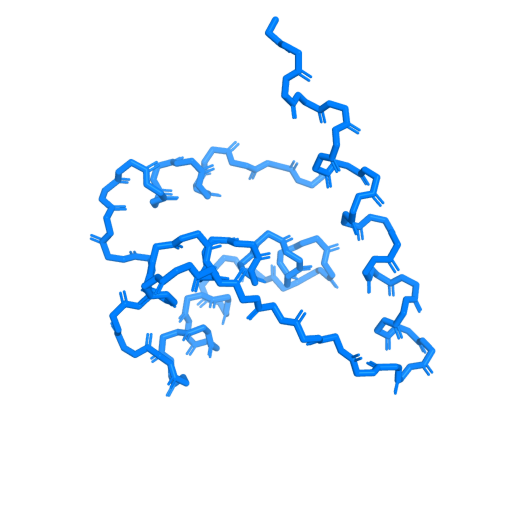 70 ? 8.613 3.074 -6.170 1.00 89.25 70 G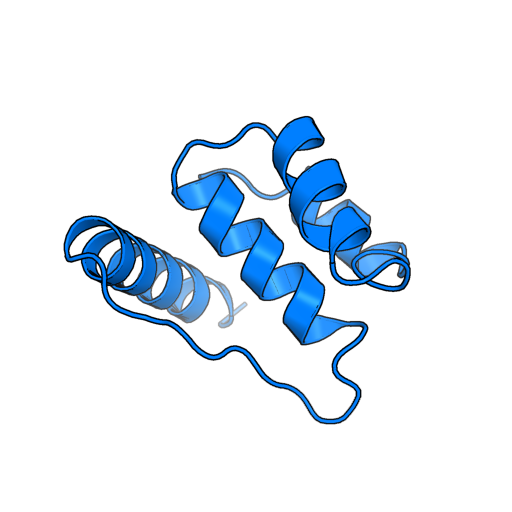LN A N 1
ATOM 529 C CA . GLN A 1 70 ? 7.394 3.055 -5.350 1.00 89.25 70 GLN A CA 1
ATOM 530 C C . GLN A 1 70 ? 7.608 2.314 -4.037 1.00 89.25 70 GLN A C 1
ATOM 532 O O . GLN A 1 70 ? 7.067 2.747 -3.023 1.00 89.25 70 GLN A O 1
ATOM 537 N N . LYS A 1 71 ? 8.392 1.231 -4.055 1.00 91.62 71 LYS A N 1
ATOM 538 C CA . LYS A 1 71 ? 8.794 0.527 -2.836 1.00 91.62 71 LYS A CA 1
ATOM 539 C C . LYS A 1 71 ? 9.643 1.434 -1.965 1.00 91.62 71 LYS A C 1
ATOM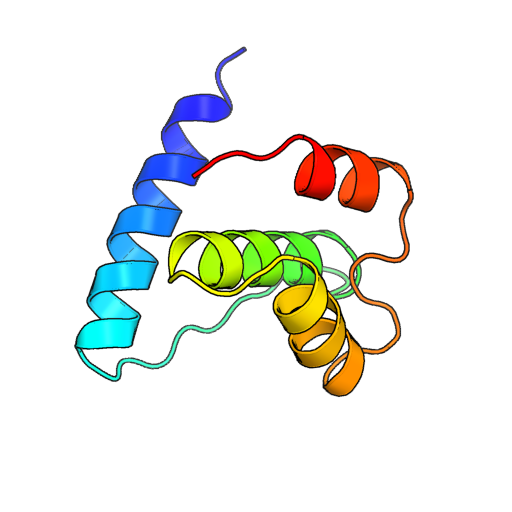 541 O O . LYS A 1 71 ? 9.295 1.636 -0.816 1.00 91.62 71 LYS A O 1
ATOM 546 N N . GLU A 1 72 ? 10.676 2.062 -2.522 1.00 93.00 72 GLU A N 1
ATOM 547 C CA . GLU A 1 72 ? 11.537 3.009 -1.802 1.00 93.00 72 GLU A CA 1
ATOM 548 C C . GLU A 1 72 ? 10.730 4.161 -1.192 1.00 93.00 72 GLU A C 1
ATOM 550 O O . GLU A 1 72 ? 10.920 4.538 -0.031 1.00 93.00 72 GLU A O 1
ATOM 555 N N . TYR A 1 73 ? 9.777 4.707 -1.951 1.00 91.69 73 TYR A N 1
ATOM 556 C CA . TYR A 1 73 ? 8.880 5.730 -1.427 1.00 91.69 73 TYR A CA 1
ATOM 557 C C . TYR A 1 73 ? 8.011 5.192 -0.282 1.00 91.69 73 TYR A C 1
ATOM 559 O O . TYR A 1 73 ? 7.903 5.838 0.757 1.00 91.69 73 TYR A O 1
ATOM 567 N N . PHE A 1 74 ? 7.408 4.012 -0.439 1.00 92.25 74 PHE A N 1
ATOM 568 C CA . PHE A 1 74 ? 6.594 3.400 0.610 1.00 92.25 74 PHE A CA 1
ATOM 569 C C . PHE A 1 74 ? 7.422 3.034 1.854 1.00 92.25 74 PHE A C 1
ATOM 571 O O . PHE A 1 74 ? 6.972 3.226 2.981 1.00 92.25 74 PHE A O 1
ATOM 578 N N . GLU A 1 75 ? 8.666 2.597 1.672 1.00 92.94 75 GLU A N 1
ATOM 579 C CA . GLU A 1 75 ? 9.583 2.281 2.761 1.00 92.94 75 GLU A CA 1
ATOM 580 C C . GLU A 1 75 ? 10.073 3.525 3.509 1.00 92.94 75 GLU A C 1
ATOM 582 O O . GLU A 1 75 ? 10.252 3.504 4.728 1.00 92.94 75 GLU A O 1
ATOM 587 N N . SER A 1 76 ? 10.265 4.640 2.814 1.00 91.31 76 SER A N 1
ATOM 588 C CA . SER A 1 76 ? 10.624 5.908 3.459 1.00 91.31 76 SER A CA 1
ATOM 589 C C . SER A 1 76 ? 9.423 6.639 4.067 1.00 91.31 76 SER A C 1
ATOM 591 O O . SER A 1 76 ? 9.612 7.545 4.885 1.00 91.31 76 SER A O 1
ATOM 593 N N . PHE A 1 77 ? 8.197 6.247 3.709 1.00 88.19 77 PHE A N 1
ATOM 594 C CA . PHE A 1 77 ? 6.971 6.849 4.218 1.00 88.19 77 PHE A CA 1
ATOM 595 C C . PHE A 1 77 ? 6.778 6.562 5.712 1.00 88.19 77 PHE A C 1
ATOM 597 O O . PHE A 1 77 ? 6.869 5.424 6.177 1.00 88.19 77 PHE A O 1
ATOM 604 N N . LYS A 1 78 ? 6.482 7.624 6.465 1.00 83.50 78 LYS A N 1
ATOM 605 C CA . LYS A 1 78 ? 6.175 7.589 7.896 1.00 83.50 78 LYS A CA 1
ATOM 606 C C . LYS A 1 78 ? 4.813 8.240 8.107 1.00 83.50 78 LYS A C 1
ATOM 608 O O . LYS A 1 78 ? 4.546 9.275 7.498 1.00 83.50 78 LYS A O 1
ATOM 613 N N . VAL A 1 79 ? 3.978 7.581 8.908 1.00 71.38 79 VAL A N 1
ATOM 614 C CA . VAL A 1 79 ? 2.640 8.052 9.307 1.00 71.38 79 VAL A CA 1
ATOM 615 C C . VAL A 1 79 ? 2.765 9.122 10.376 1.00 71.38 79 VAL A C 1
ATOM 617 O O . VAL A 1 79 ? 3.697 8.999 11.203 1.00 71.38 79 VAL A O 1
#

Mean predicted aligned error: 6.0 Å

InterPro domains:
  IPR000387 Tyrosine-specific protein phosphatases domain [PS50056] (1-72)
  IPR001763 Rhodanese-like domain [PS50206] (18-71)
  IPR029021 Protein-tyrosine phosphatase-like [G3DSA:3.90.190.10] (1-78)
  IPR029021 Protein-tyrosine phosphatase-like [SSF52799] (7-76)

Radius of gyration: 12.06 Å; Cα contacts (8 Å, |Δi|>4): 65; chains: 1; bounding box: 29×32×27 Å

Nearest PDB structures (foldseek):
  5y15-assembly1_B  TM=8.068E-01  e=3.493E-01  Homo sapiens
  2hxp-assembly1_A  TM=6.499E-01  e=1.101E+00  Homo sapiens

pLDDT: mean 82.6, std 12.83, range [38.25, 94.94]

Secondary structure (DSSP, 8-state):
-TTHHHHHHHHHHHHHHHHTT-------SSSSSHHHHHHHHHHHHTT--HHHHHHHHHHH-TTTT-SHHHHHHHHH---